Protein AF-A0AB74TV16-F1 (afdb_monomer_lite)

Organism: NCBI:txid3110288

pLDDT: mean 73.18, std 18.48, range [45.16, 96.69]

Secondary structure (DSSP, 8-state):
---HHHHHHHHHHHHHHHHHHHHHHHHHHHHHHS-----------TTT-------

Sequence (55 aa):
MKSKKHSILLYVISGVLLVLTVMVGIVLWLIMNLEPQPSHVLKADPATGIEQVVE

Radius of gyration: 24.97 Å; chains: 1; bounding box: 35×17×76 Å

Structure (mmCIF, N/CA/C/O backbone):
data_AF-A0AB74TV16-F1
#
_entry.id   AF-A0AB74TV16-F1
#
loop_
_atom_site.group_PDB
_atom_site.id
_atom_site.type_symbol
_atom_site.label_atom_id
_atom_site.label_alt_id
_atom_site.label_comp_id
_atom_site.label_asym_id
_atom_site.label_entity_id
_atom_site.label_seq_id
_atom_site.pdbx_PDB_ins_code
_atom_site.Cartn_x
_atom_site.Cartn_y
_atom_site.Cartn_z
_atom_site.occupancy
_atom_site.B_iso_or_equiv
_atom_site.auth_seq_id
_atom_site.auth_comp_id
_atom_site.auth_asym_id
_atom_site.auth_atom_id
_atom_site.pdbx_PDB_model_num
ATOM 1 N N . MET A 1 1 ? -11.851 4.196 35.967 1.00 50.16 1 MET A N 1
ATOM 2 C CA . MET A 1 1 ? -12.090 3.600 34.629 1.00 50.16 1 MET A CA 1
ATOM 3 C C . MET A 1 1 ? -11.283 4.377 33.594 1.00 50.16 1 MET A C 1
ATOM 5 O O . MET A 1 1 ? -11.690 5.462 33.198 1.00 50.16 1 MET A O 1
ATOM 9 N N . LYS A 1 2 ? -10.091 3.885 33.232 1.00 51.38 2 LYS A N 1
ATOM 10 C CA . LYS A 1 2 ? -9.159 4.568 32.319 1.00 51.38 2 LYS A CA 1
ATOM 11 C C . LYS A 1 2 ? -9.752 4.537 30.898 1.00 51.38 2 LYS A C 1
ATOM 13 O O . LYS A 1 2 ? -9.765 3.507 30.241 1.00 51.38 2 LYS A O 1
ATOM 18 N N . SER A 1 3 ? -10.391 5.652 30.547 1.00 54.72 3 SER A N 1
ATOM 19 C CA . SER A 1 3 ? -11.008 6.065 29.278 1.00 54.72 3 SER A CA 1
ATOM 20 C C . SER A 1 3 ? -11.033 5.043 28.120 1.00 54.72 3 SER A C 1
ATOM 22 O O . SER A 1 3 ? -10.150 5.029 27.265 1.00 54.72 3 SER A O 1
ATOM 24 N N . LYS A 1 4 ? -12.125 4.263 28.016 1.00 58.72 4 LYS A N 1
ATOM 25 C CA . LYS A 1 4 ? -12.465 3.416 26.843 1.00 58.72 4 LYS A CA 1
ATOM 26 C C . LYS A 1 4 ? -12.397 4.174 25.503 1.00 58.72 4 LYS A C 1
ATOM 28 O O . LYS A 1 4 ? -12.123 3.569 24.473 1.00 58.72 4 LYS A O 1
ATOM 33 N N . LYS A 1 5 ? -12.618 5.496 25.517 1.00 61.03 5 LYS A N 1
ATOM 34 C CA . LYS A 1 5 ? -12.639 6.359 24.323 1.00 61.03 5 LYS A CA 1
ATOM 35 C C . LYS A 1 5 ? -11.260 6.502 23.662 1.00 61.03 5 LYS A C 1
ATOM 37 O O . LYS A 1 5 ? -11.182 6.535 22.440 1.00 61.03 5 LYS A O 1
ATOM 42 N N . HIS A 1 6 ? -10.176 6.522 24.445 1.00 64.75 6 HIS A N 1
ATOM 43 C CA . HIS A 1 6 ? -8.817 6.617 23.892 1.00 64.75 6 HIS A CA 1
ATOM 44 C C . HIS A 1 6 ? -8.377 5.338 23.181 1.00 64.75 6 HIS A C 1
ATOM 46 O O . HIS A 1 6 ? -7.648 5.411 22.199 1.00 64.75 6 HIS A O 1
ATOM 52 N N . SER A 1 7 ? -8.850 4.175 23.635 1.00 72.12 7 SER A N 1
ATOM 53 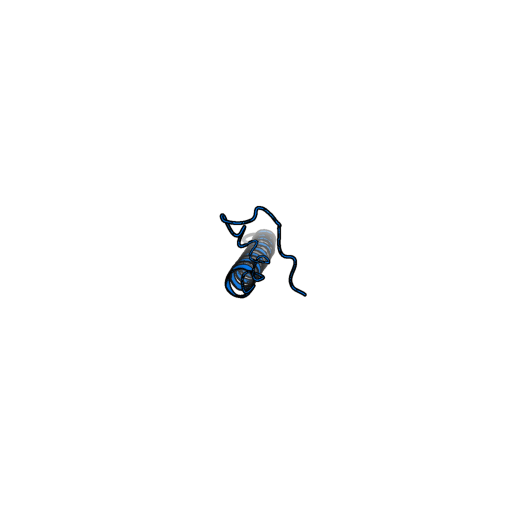C CA . SER A 1 7 ? -8.518 2.901 22.995 1.00 72.12 7 SER A CA 1
ATOM 54 C C . SER A 1 7 ? -9.080 2.829 21.572 1.00 72.12 7 SER A C 1
ATOM 56 O O . SER A 1 7 ? -8.350 2.485 20.652 1.00 72.12 7 SER A O 1
ATOM 58 N N . ILE A 1 8 ? -10.332 3.252 21.368 1.00 82.00 8 ILE A N 1
ATOM 59 C CA . ILE A 1 8 ? -10.966 3.302 20.040 1.00 82.00 8 ILE A CA 1
ATOM 60 C C . ILE A 1 8 ? -10.268 4.285 19.100 1.00 82.00 8 ILE A C 1
ATOM 62 O O . ILE A 1 8 ? -10.042 3.957 17.940 1.00 82.00 8 ILE A O 1
ATOM 66 N N . LEU A 1 9 ? -9.874 5.460 19.594 1.00 85.44 9 LEU A N 1
ATOM 67 C CA . LEU A 1 9 ? -9.160 6.441 18.777 1.00 85.44 9 LEU A CA 1
ATOM 68 C C . LEU A 1 9 ? -7.825 5.885 18.256 1.00 85.44 9 LEU A C 1
ATOM 70 O O . LEU A 1 9 ? -7.496 6.068 17.087 1.00 85.44 9 LEU A O 1
ATOM 74 N N . LEU A 1 10 ? -7.088 5.160 19.100 1.00 86.62 10 LEU A N 1
ATOM 75 C 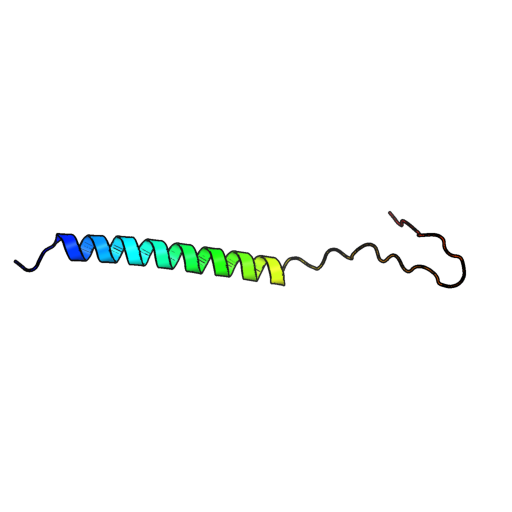CA . LEU A 1 10 ? -5.834 4.516 18.705 1.00 86.62 10 LEU A CA 1
ATOM 76 C C . LEU A 1 10 ? -6.054 3.414 17.663 1.00 86.62 10 LEU A C 1
ATOM 78 O O . LEU A 1 10 ? -5.267 3.316 16.725 1.00 86.62 10 LEU A O 1
ATOM 82 N N . TYR A 1 11 ? -7.136 2.638 17.775 1.00 88.75 11 TYR A N 1
ATOM 83 C CA . TYR A 1 11 ? -7.507 1.656 16.751 1.00 88.75 11 TYR A CA 1
ATOM 84 C C . TYR A 1 11 ? -7.794 2.314 15.401 1.00 88.75 11 TYR A C 1
ATOM 86 O O . TYR A 1 11 ? -7.318 1.831 14.377 1.00 88.75 11 TYR A O 1
ATOM 94 N N . VAL A 1 12 ? -8.524 3.433 15.392 1.00 90.06 12 VAL A N 1
ATOM 95 C CA . VAL A 1 12 ? -8.820 4.174 14.157 1.00 90.06 12 VAL A CA 1
ATOM 96 C C . VAL A 1 12 ? -7.533 4.709 13.529 1.00 90.06 12 VAL A C 1
ATOM 98 O O . VAL A 1 12 ? -7.297 4.489 12.345 1.00 90.06 12 VAL A O 1
ATOM 101 N N . ILE A 1 13 ? -6.666 5.346 14.322 1.00 91.94 13 ILE A N 1
ATOM 102 C CA . ILE A 1 13 ? -5.381 5.878 13.842 1.00 91.94 13 ILE A CA 1
ATOM 103 C C . ILE A 1 13 ? -4.502 4.751 13.287 1.00 91.94 13 ILE A C 1
ATOM 105 O O . ILE A 1 13 ? -3.963 4.870 12.188 1.00 91.94 13 ILE A O 1
ATOM 109 N N . SER A 1 14 ? -4.400 3.635 14.012 1.00 91.69 14 SER A N 1
ATOM 110 C CA . SER A 1 14 ? -3.638 2.467 13.570 1.00 91.69 14 SER A CA 1
ATOM 111 C C . SER A 1 14 ? -4.201 1.863 12.283 1.00 91.69 14 SER A C 1
ATOM 113 O O . SER A 1 14 ? -3.425 1.437 11.431 1.00 91.69 14 SER A O 1
ATOM 115 N N . GLY A 1 15 ? -5.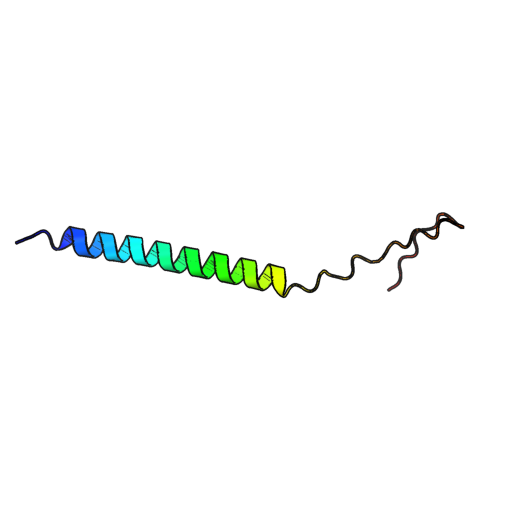527 1.834 12.121 1.00 93.12 15 GLY A N 1
ATOM 116 C CA . GLY A 1 15 ? -6.173 1.360 10.899 1.00 93.12 15 GLY A CA 1
ATOM 117 C C . GLY A 1 15 ? -5.846 2.245 9.699 1.00 93.12 15 GLY A C 1
ATOM 118 O O . GLY A 1 15 ? -5.461 1.737 8.649 1.00 93.12 15 GLY A O 1
ATOM 119 N N . VAL A 1 16 ? -5.912 3.568 9.869 1.00 94.88 16 VAL A N 1
ATOM 120 C CA . VAL A 1 16 ? -5.550 4.528 8.813 1.00 94.88 16 VAL A CA 1
ATOM 121 C C . VAL A 1 16 ? -4.078 4.378 8.415 1.00 94.88 16 VAL A C 1
ATOM 123 O O . VAL A 1 16 ? -3.769 4.306 7.227 1.00 94.88 16 VAL A O 1
ATOM 126 N N . LEU A 1 17 ? -3.174 4.261 9.393 1.00 96.00 17 LEU A N 1
ATOM 127 C CA . LEU A 1 17 ? -1.743 4.028 9.155 1.00 96.00 17 LEU A CA 1
ATOM 128 C C . LEU A 1 17 ? -1.481 2.736 8.374 1.00 96.00 17 LEU A C 1
ATOM 130 O O . LEU A 1 17 ? -0.651 2.717 7.462 1.00 96.00 17 LEU A O 1
ATOM 134 N N . LEU A 1 18 ? -2.203 1.665 8.704 1.00 96.19 18 LEU A N 1
ATOM 135 C CA . LEU A 1 18 ? -2.071 0.384 8.020 1.00 96.19 18 LEU A CA 1
ATOM 136 C C . LEU A 1 18 ? -2.535 0.482 6.562 1.00 96.19 18 LEU A C 1
ATOM 138 O O . LEU A 1 18 ? -1.813 0.048 5.667 1.00 96.19 18 LEU A O 1
ATOM 142 N N . VAL A 1 19 ? -3.682 1.119 6.307 1.00 96.50 19 VAL A N 1
ATOM 143 C CA . VAL A 1 19 ? -4.191 1.334 4.941 1.00 96.50 19 VAL A CA 1
ATOM 144 C C . VAL A 1 19 ? -3.216 2.172 4.113 1.00 96.50 19 VAL A C 1
ATOM 146 O O . VAL A 1 19 ? -2.916 1.805 2.978 1.00 96.50 19 VAL A O 1
ATOM 149 N N . LEU A 1 20 ? -2.673 3.255 4.678 1.00 96.69 20 LEU A N 1
ATOM 150 C CA . LEU A 1 20 ? -1.674 4.084 3.997 1.00 96.69 20 LEU A CA 1
ATOM 151 C C . LEU A 1 20 ? -0.424 3.279 3.627 1.00 96.69 20 LEU A C 1
ATOM 153 O O . LEU A 1 20 ? 0.056 3.372 2.500 1.00 96.69 20 LEU A O 1
ATOM 157 N N . THR A 1 21 ? 0.066 2.449 4.547 1.00 95.69 21 THR A N 1
ATOM 158 C CA . THR A 1 21 ? 1.245 1.602 4.312 1.00 95.69 21 THR A CA 1
ATOM 159 C C . THR A 1 21 ? 0.999 0.601 3.183 1.00 95.69 21 THR A C 1
ATOM 161 O O . THR A 1 21 ? 1.843 0.444 2.302 1.00 95.69 21 THR A O 1
ATOM 164 N N . VAL A 1 22 ? -0.176 -0.036 3.166 1.00 96.62 22 VAL A N 1
ATOM 165 C CA . VAL A 1 22 ? -0.570 -0.965 2.097 1.00 96.62 22 VAL A CA 1
ATOM 166 C C . VAL A 1 22 ? -0.664 -0.242 0.753 1.00 96.62 22 VAL A C 1
ATOM 168 O O . VAL A 1 22 ? -0.120 -0.735 -0.232 1.00 96.62 22 VAL A O 1
ATOM 171 N N . MET A 1 23 ? -1.284 0.940 0.706 1.00 96.25 23 MET A N 1
ATOM 172 C CA . MET A 1 23 ? -1.399 1.726 -0.528 1.00 96.25 23 MET A CA 1
ATOM 173 C C . MET A 1 23 ? -0.031 2.109 -1.096 1.00 96.25 23 MET A C 1
ATOM 175 O O . MET A 1 23 ? 0.206 1.928 -2.288 1.00 96.25 23 MET A O 1
ATOM 179 N N . VAL A 1 24 ? 0.894 2.572 -0.251 1.00 95.81 24 VAL A N 1
ATOM 180 C CA . VAL A 1 24 ? 2.268 2.885 -0.677 1.00 95.81 24 VAL A CA 1
ATOM 181 C C . VAL A 1 24 ? 2.977 1.634 -1.197 1.00 95.81 24 VAL A C 1
ATOM 183 O O . VAL A 1 24 ? 3.620 1.691 -2.242 1.00 95.81 24 VAL A O 1
ATOM 186 N N . GLY A 1 25 ? 2.823 0.494 -0.517 1.00 95.31 25 GLY A N 1
ATOM 187 C CA . GLY A 1 25 ? 3.390 -0.781 -0.959 1.00 95.31 25 GLY A CA 1
ATOM 188 C C . GLY A 1 25 ? 2.872 -1.219 -2.330 1.00 95.31 25 GLY A C 1
ATOM 189 O O . GLY A 1 25 ? 3.665 -1.618 -3.178 1.00 95.31 25 GLY A O 1
ATOM 190 N N . ILE A 1 26 ? 1.566 -1.082 -2.578 1.00 93.94 26 ILE A N 1
ATOM 191 C CA . ILE A 1 26 ? 0.954 -1.391 -3.879 1.00 93.94 26 ILE A CA 1
ATOM 192 C C . ILE A 1 26 ? 1.487 -0.454 -4.964 1.00 93.94 26 ILE A C 1
ATOM 194 O O . ILE A 1 26 ? 1.831 -0.923 -6.042 1.00 93.94 26 ILE A O 1
ATOM 198 N N . VAL A 1 27 ? 1.591 0.850 -4.694 1.00 93.00 27 VAL A N 1
ATOM 199 C CA . VAL A 1 27 ? 2.133 1.818 -5.662 1.00 93.00 27 VAL A CA 1
ATOM 200 C C . VAL A 1 27 ? 3.589 1.504 -5.999 1.00 93.00 27 VAL A C 1
ATOM 202 O O . VAL A 1 27 ? 3.948 1.495 -7.172 1.00 93.00 27 VAL A O 1
ATOM 205 N N . LEU A 1 28 ? 4.423 1.201 -5.002 1.00 92.19 28 LEU A N 1
ATOM 206 C CA . LEU A 1 28 ? 5.816 0.804 -5.228 1.00 92.19 28 LEU A CA 1
ATOM 207 C C . LEU A 1 28 ? 5.908 -0.498 -6.023 1.00 92.19 28 LEU A C 1
ATOM 209 O O . LEU A 1 28 ? 6.684 -0.585 -6.972 1.00 92.19 28 LEU A O 1
ATOM 213 N N . TRP A 1 29 ? 5.090 -1.488 -5.667 1.00 92.00 29 TRP A N 1
ATOM 214 C CA . TRP A 1 29 ? 5.010 -2.746 -6.397 1.00 92.00 29 TRP A CA 1
ATOM 215 C C . TRP A 1 29 ? 4.587 -2.517 -7.848 1.00 92.00 29 TRP A C 1
ATOM 217 O O . TRP A 1 29 ? 5.218 -3.058 -8.750 1.00 92.00 29 TRP A O 1
ATOM 227 N N . LEU A 1 30 ? 3.588 -1.666 -8.087 1.00 89.56 30 LEU A N 1
ATOM 228 C CA . LEU A 1 30 ? 3.187 -1.259 -9.427 1.00 89.56 30 LEU A CA 1
ATOM 229 C C . LEU A 1 30 ? 4.350 -0.590 -10.153 1.00 89.56 30 LEU A C 1
ATOM 231 O O . LEU A 1 30 ? 4.670 -1.030 -11.235 1.00 89.56 30 LEU A O 1
ATOM 235 N N . ILE A 1 31 ? 5.053 0.385 -9.578 1.00 86.50 31 ILE A N 1
ATOM 236 C CA . ILE A 1 31 ? 6.193 1.035 -10.255 1.00 86.50 31 ILE A CA 1
ATOM 237 C C . ILE A 1 31 ? 7.281 0.022 -10.648 1.00 86.50 31 ILE A C 1
ATOM 239 O O . ILE A 1 31 ? 7.855 0.135 -11.725 1.00 86.50 31 ILE A O 1
ATOM 243 N N . MET A 1 32 ? 7.562 -0.968 -9.796 1.00 84.06 32 MET A N 1
ATOM 244 C CA . MET A 1 32 ? 8.565 -1.999 -10.088 1.00 84.06 32 MET A CA 1
ATOM 245 C C . MET A 1 32 ? 8.101 -3.027 -11.129 1.00 84.06 32 MET A C 1
ATOM 247 O O . MET A 1 32 ? 8.943 -3.595 -11.817 1.00 84.06 32 MET A O 1
ATOM 251 N N . ASN A 1 33 ? 6.793 -3.296 -11.216 1.00 82.50 33 ASN A N 1
ATOM 252 C CA . ASN A 1 33 ? 6.210 -4.293 -12.128 1.00 82.50 33 ASN A CA 1
ATOM 253 C C . ASN A 1 33 ? 5.531 -3.682 -13.357 1.00 82.50 33 ASN A C 1
ATOM 255 O O . ASN A 1 33 ? 5.161 -4.415 -14.273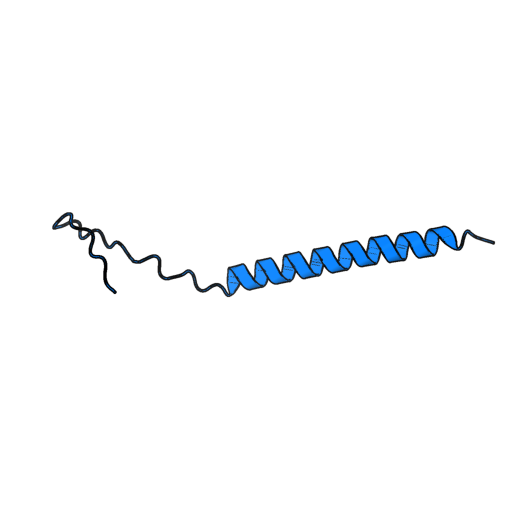 1.00 82.50 33 ASN A O 1
ATOM 259 N N . LEU A 1 34 ? 5.361 -2.361 -13.402 1.00 75.94 34 LEU A N 1
ATOM 260 C CA . LEU A 1 34 ? 5.171 -1.628 -14.636 1.00 75.94 34 LEU A CA 1
ATOM 261 C C . LEU A 1 34 ? 6.503 -1.765 -15.352 1.00 75.94 34 LEU A C 1
ATOM 263 O O . LEU A 1 34 ? 7.426 -0.975 -15.156 1.00 75.94 34 LEU A O 1
ATOM 267 N N . GLU A 1 35 ? 6.583 -2.827 -16.15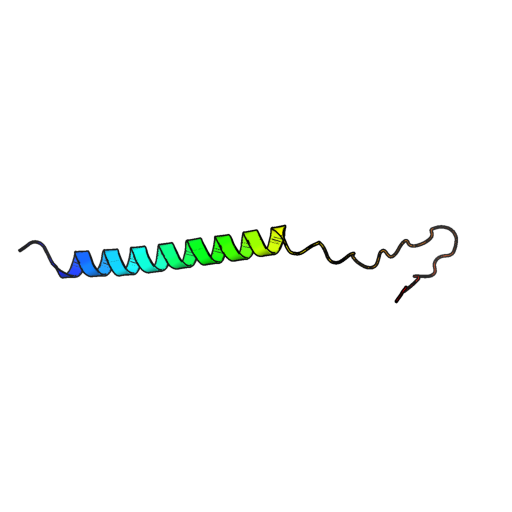0 1.00 68.56 35 GLU A N 1
ATOM 268 C CA . GLU A 1 35 ? 7.529 -2.935 -17.239 1.00 68.56 35 GLU A CA 1
ATOM 269 C C . GLU A 1 35 ? 7.578 -1.544 -17.868 1.00 68.56 35 GLU A C 1
ATOM 271 O O . GLU A 1 35 ? 6.509 -1.019 -18.217 1.00 68.56 35 GLU A O 1
ATOM 276 N N . PRO A 1 36 ? 8.745 -0.867 -17.866 1.00 62.34 36 PRO A N 1
ATOM 277 C CA . PRO A 1 36 ? 8.838 0.436 -18.485 1.00 62.34 36 PRO A CA 1
ATOM 278 C C . PRO A 1 36 ? 8.337 0.194 -19.893 1.00 62.34 36 PRO A C 1
ATOM 280 O O . PRO A 1 36 ? 8.977 -0.558 -20.631 1.00 62.34 36 PRO A O 1
ATOM 283 N N . GLN A 1 37 ? 7.146 0.727 -20.211 1.00 59.34 37 GLN A N 1
ATOM 284 C CA . GLN A 1 37 ? 6.607 0.652 -21.560 1.00 59.34 37 GLN A CA 1
ATOM 285 C C . GLN A 1 37 ? 7.790 0.972 -22.447 1.00 59.34 37 GLN A C 1
ATOM 287 O O . GLN A 1 37 ? 8.435 1.985 -22.139 1.00 59.34 37 GLN A O 1
ATOM 292 N N . PRO A 1 38 ? 8.165 0.096 -23.401 1.00 54.78 38 PRO A N 1
ATOM 293 C CA . PRO A 1 38 ? 9.305 0.356 -24.248 1.00 54.78 38 PRO A CA 1
ATOM 294 C C . PRO A 1 38 ? 8.967 1.685 -24.884 1.00 54.78 38 PRO A C 1
ATOM 296 O O . PRO A 1 38 ? 8.086 1.768 -25.734 1.00 54.78 38 PRO A O 1
ATOM 299 N N . SER A 1 39 ? 9.559 2.744 -24.331 1.00 58.12 39 SER A N 1
ATOM 300 C CA . SER A 1 39 ? 9.379 4.109 -24.762 1.00 58.12 39 SER A CA 1
ATOM 301 C C . SER A 1 39 ? 9.776 3.990 -26.197 1.00 58.12 39 SER A C 1
ATOM 303 O O . SER A 1 39 ? 10.954 3.686 -26.411 1.00 58.12 39 SER A O 1
ATOM 305 N N . HIS A 1 40 ? 8.780 4.017 -27.096 1.00 51.41 40 HIS A N 1
ATOM 306 C CA . HIS A 1 40 ? 8.940 3.679 -28.497 1.00 51.41 40 HIS A CA 1
ATOM 307 C C . HIS A 1 40 ? 10.252 4.292 -28.877 1.00 51.41 40 HIS A C 1
ATOM 309 O O . HIS A 1 40 ? 10.399 5.509 -28.735 1.00 51.41 40 HIS A O 1
ATOM 315 N N . VAL A 1 41 ? 11.248 3.427 -29.069 1.00 49.84 41 VAL A N 1
ATOM 316 C CA . VAL A 1 41 ? 12.621 3.877 -29.087 1.00 49.84 41 VAL A CA 1
ATOM 317 C C . VAL A 1 41 ? 12.661 4.674 -30.366 1.00 49.84 41 VAL A C 1
ATOM 319 O O . VAL A 1 41 ? 12.828 4.112 -31.444 1.00 49.84 41 VAL A O 1
ATOM 322 N N . LEU A 1 42 ? 12.475 5.985 -30.238 1.00 52.44 42 LEU A N 1
ATOM 323 C CA . LEU A 1 42 ? 12.990 6.985 -31.133 1.00 52.44 42 LEU A CA 1
ATOM 324 C C . LEU A 1 42 ? 14.499 6.820 -31.015 1.00 52.44 42 LEU A C 1
ATOM 326 O O . LEU A 1 42 ? 15.216 7.603 -30.397 1.00 52.44 42 LEU A O 1
ATOM 330 N N . LYS A 1 43 ? 14.988 5.725 -31.602 1.00 48.78 43 LYS A N 1
ATOM 331 C CA . LYS A 1 43 ? 16.265 5.679 -32.270 1.00 48.78 43 LYS A CA 1
ATOM 332 C C . LYS A 1 43 ? 16.085 6.737 -33.343 1.00 48.78 43 LYS A C 1
ATOM 334 O O . LYS A 1 43 ? 15.645 6.448 -34.449 1.00 48.78 43 LYS A O 1
ATOM 339 N N . ALA A 1 44 ? 16.338 7.985 -32.965 1.00 52.44 44 ALA A N 1
ATOM 340 C CA . ALA A 1 44 ? 16.746 8.982 -33.918 1.00 52.44 44 ALA A CA 1
ATOM 341 C C . ALA A 1 44 ? 17.992 8.377 -34.553 1.00 52.44 44 ALA A C 1
ATOM 343 O O . ALA A 1 44 ? 19.053 8.335 -33.931 1.00 52.44 44 ALA A O 1
ATOM 344 N N . ASP A 1 45 ? 17.813 7.769 -35.723 1.00 48.94 45 ASP A N 1
ATOM 345 C CA . ASP A 1 45 ? 18.921 7.389 -36.569 1.00 48.94 45 ASP A CA 1
ATOM 346 C C . ASP A 1 45 ? 19.695 8.687 -36.840 1.00 48.94 45 ASP A C 1
ATO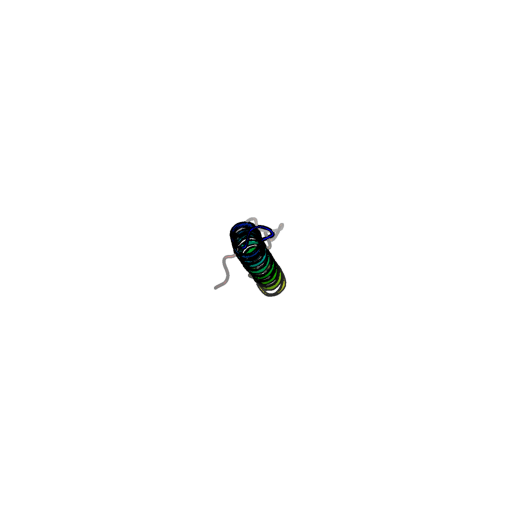M 348 O O . ASP A 1 45 ? 19.166 9.586 -37.509 1.00 48.94 45 ASP A O 1
ATOM 352 N N . PRO A 1 46 ? 20.911 8.852 -36.283 1.00 53.59 46 PRO A N 1
ATOM 353 C CA . PRO A 1 46 ? 21.656 10.096 -36.427 1.00 53.59 46 PRO A CA 1
ATOM 354 C C . PRO A 1 46 ? 22.110 10.311 -37.878 1.00 53.59 46 PRO A C 1
ATOM 356 O O . PRO A 1 46 ? 22.658 11.366 -38.189 1.00 53.59 46 PRO A O 1
ATOM 359 N N . ALA A 1 47 ? 21.892 9.333 -38.766 1.00 57.59 47 ALA A N 1
ATOM 360 C CA . ALA A 1 47 ? 22.241 9.415 -40.174 1.00 57.59 47 ALA A CA 1
ATOM 361 C C . ALA A 1 47 ? 21.153 10.050 -41.060 1.00 57.59 47 ALA A C 1
ATOM 363 O O . ALA A 1 47 ? 21.496 10.562 -42.125 1.00 57.59 47 ALA A O 1
ATOM 364 N N . THR A 1 48 ? 19.870 10.045 -40.668 1.00 59.84 48 THR A N 1
ATOM 365 C CA . THR A 1 48 ? 18.782 10.472 -41.578 1.00 59.84 48 THR A CA 1
ATOM 366 C C . THR A 1 48 ? 17.727 11.409 -40.992 1.00 59.84 48 THR A C 1
ATOM 368 O O . THR A 1 48 ? 16.976 11.995 -41.768 1.00 59.84 48 THR A O 1
ATOM 371 N N . GLY A 1 49 ? 17.683 11.640 -39.675 1.00 53.84 49 GLY A N 1
ATOM 372 C CA . GLY A 1 49 ? 16.827 12.689 -39.098 1.00 53.84 49 GLY A CA 1
ATOM 373 C C . GLY A 1 49 ? 15.318 12.492 -39.313 1.00 53.84 49 GLY A C 1
ATOM 374 O O . GLY A 1 49 ? 14.585 13.476 -39.373 1.00 53.84 49 GLY A O 1
ATOM 375 N N . ILE A 1 50 ? 14.847 11.247 -39.437 1.00 58.59 50 ILE A N 1
ATOM 376 C CA . ILE A 1 50 ? 13.416 10.922 -39.501 1.00 58.59 50 ILE A CA 1
ATOM 377 C C . ILE A 1 50 ? 13.072 9.975 -38.351 1.00 58.59 50 ILE A C 1
ATOM 379 O O . ILE A 1 50 ? 13.651 8.900 -38.207 1.00 58.59 50 ILE A O 1
ATOM 383 N N . GLU A 1 51 ? 12.122 10.406 -37.526 1.00 53.22 51 GLU A N 1
ATOM 384 C CA . GLU A 1 51 ? 11.542 9.649 -36.422 1.00 53.22 51 GLU A CA 1
ATOM 385 C C . GLU A 1 51 ? 10.748 8.448 -36.963 1.00 53.22 51 GLU A C 1
ATOM 387 O O . GLU A 1 51 ? 9.647 8.597 -37.493 1.00 53.22 51 GLU A O 1
ATOM 392 N N . GLN A 1 52 ? 11.313 7.241 -36.868 1.00 53.28 52 GLN A N 1
ATOM 393 C CA . GLN A 1 52 ? 10.593 6.012 -37.201 1.00 53.28 52 GLN A CA 1
ATOM 394 C C . GLN A 1 52 ? 9.625 5.649 -36.065 1.00 53.28 52 GLN A C 1
ATOM 396 O O . GLN A 1 52 ? 10.016 5.086 -35.042 1.00 53.28 52 GLN A O 1
ATOM 401 N N . VAL A 1 53 ? 8.343 5.960 -36.270 1.00 57.69 53 VAL A N 1
ATOM 402 C CA . VAL A 1 53 ? 7.219 5.291 -35.604 1.00 57.69 53 VAL A CA 1
ATOM 403 C C . VAL A 1 53 ? 7.144 3.878 -36.183 1.00 57.69 53 VAL A C 1
ATOM 405 O O . VAL A 1 53 ? 6.882 3.710 -37.372 1.00 57.69 53 VAL A O 1
ATOM 408 N N . VAL A 1 54 ? 7.434 2.870 -35.367 1.00 53.19 54 VAL A N 1
ATOM 409 C CA . VAL A 1 54 ? 7.137 1.467 -35.688 1.00 53.19 54 VAL A CA 1
ATOM 410 C C . VAL A 1 54 ? 5.860 1.109 -34.929 1.00 53.19 54 VAL A C 1
ATOM 412 O O . VAL A 1 54 ? 5.620 1.666 -33.869 1.00 53.19 54 VAL A O 1
ATOM 415 N N . GLU A 1 55 ? 5.003 0.290 -35.519 1.00 45.16 55 GLU A N 1
ATOM 416 C CA . GLU A 1 55 ? 3.712 -0.153 -34.971 1.00 45.16 55 GLU A CA 1
ATOM 417 C C . GLU A 1 55 ? 3.870 -1.396 -34.082 1.00 45.16 55 GLU A C 1
ATOM 419 O O . GLU A 1 55 ? 4.807 -2.190 -34.352 1.00 45.16 55 GLU A O 1
#

Foldseek 3Di:
DPDPPVVVVVVVVVVVVVVVVVVVVVVVVCVVPPPPPVPQPQPVVVVPRDRDDDD